Protein AF-A0A7C9ATK4-F1 (afdb_monomer)

Organism: Opuntia streptacantha (NCBI:txid393608)

Nearest PDB structures (foldseek):
  1vej-assembly1_A  TM=5.053E-01  e=5.298E-01  Mus musculus
  6h3a-assembly1_D  TM=8.642E-01  e=3.427E+00  Homo sapiens
  6qu1-assembly1_D  TM=9.197E-01  e=7.232E+00  Homo sapiens
  7z15-assembly1_C  TM=5.872E-01  e=5.638E+00  Escherichia coli

Sequence (99 aa):
TFSRNNHPSTKPFSSVVVPSVDFPATLGNKKSELSGVGSSIVPKSNETVWGNKFSSVSRQLKGRYSWADDSLIEDIMAAVDGDFYKASSFLEAMVCSEN

pLDDT: mean 72.78, std 18.6, range [42.25, 95.94]

Foldseek 3Di:
DDDDDDDPDPDDPDDPPDPPDPDDDPDPDDDDDDDDDDDDPDPDDPCPVVVVLLVVLLVVVCVVQVVQDSVNLVVLCVVVVNDNVSSNVVSVVVVPPDD

Secondary structure (DSSP, 8-state):
--------------------------------------------SS-HHHHHHHHHHHHHHHHH-TTS-HHHHHHHHHHTTT-HHHHHHHHHHHH----

Solvent-accessible surface area (backbone atoms only — not comparable to full-atom values): 6906 Å² total; per-residue (Å²): 139,86,83,86,80,83,75,80,82,83,75,79,92,75,81,80,78,76,83,84,77,82,75,82,78,82,84,76,81,86,78,89,81,94,75,81,82,86,78,87,82,72,89,79,88,79,52,74,67,53,53,53,54,44,53,54,49,47,52,53,48,42,72,75,38,75,85,56,49,69,68,58,49,50,55,42,29,63,74,48,74,61,36,62,68,59,35,50,53,52,55,47,58,68,68,63,78,77,132

Radius of gyration: 27.33 Å; Cα contacts (8 Å, |Δi|>4): 29; chains: 1; bounding box: 52×51×79 Å

Structure (mmCIF, N/CA/C/O backbone):
data_AF-A0A7C9ATK4-F1
#
_entry.id   AF-A0A7C9ATK4-F1
#
loop_
_atom_site.group_PDB
_atom_site.id
_atom_site.type_symbol
_atom_site.label_atom_id
_atom_site.label_alt_id
_atom_site.label_comp_id
_atom_site.label_asym_id
_atom_site.label_entity_id
_atom_site.label_seq_id
_atom_site.pdbx_PDB_ins_code
_atom_site.Cartn_x
_atom_site.Cartn_y
_atom_site.Cartn_z
_atom_site.occupancy
_atom_site.B_iso_or_equiv
_atom_site.auth_seq_id
_atom_site.auth_comp_id
_atom_site.auth_asym_id
_atom_site.auth_atom_id
_atom_site.pdbx_PDB_model_num
ATOM 1 N N . THR A 1 1 ? 0.891 -19.728 67.283 1.00 43.09 1 THR A N 1
ATOM 2 C CA . THR A 1 1 ? 2.180 -19.036 67.070 1.00 43.09 1 THR A CA 1
ATOM 3 C C . THR A 1 1 ? 2.483 -19.079 65.586 1.00 43.09 1 THR A C 1
ATOM 5 O O . THR A 1 1 ? 2.639 -20.164 65.051 1.00 43.09 1 THR A O 1
ATOM 8 N N . PHE A 1 2 ? 2.455 -17.940 64.890 1.00 44.97 2 PHE A N 1
ATOM 9 C CA . PHE A 1 2 ? 2.721 -17.894 63.447 1.00 44.97 2 PHE A CA 1
ATOM 10 C C . PHE A 1 2 ? 4.122 -17.334 63.194 1.00 44.97 2 PHE A C 1
ATOM 12 O O . PHE A 1 2 ? 4.455 -16.244 63.658 1.00 44.97 2 PHE A O 1
ATOM 19 N N . SER A 1 3 ? 4.941 -18.126 62.503 1.00 55.06 3 SER A N 1
ATOM 20 C CA . SER A 1 3 ? 6.320 -17.803 62.140 1.00 55.06 3 SER A CA 1
ATOM 21 C C . SER A 1 3 ? 6.378 -16.822 60.969 1.00 55.06 3 SER A C 1
ATOM 23 O O . SER A 1 3 ? 5.652 -16.943 59.985 1.00 55.06 3 SER A O 1
ATOM 25 N N . ARG A 1 4 ? 7.277 -15.846 61.110 1.00 53.09 4 ARG A N 1
ATOM 26 C CA . ARG A 1 4 ? 7.612 -14.783 60.160 1.00 53.09 4 ARG A CA 1
ATOM 27 C C . ARG A 1 4 ? 8.374 -15.353 58.960 1.00 53.09 4 ARG A C 1
ATOM 29 O O . ARG A 1 4 ? 9.545 -15.701 59.097 1.00 53.09 4 ARG A O 1
ATOM 36 N N . ASN A 1 5 ? 7.745 -15.371 57.788 1.00 58.25 5 ASN A N 1
ATOM 37 C CA . ASN A 1 5 ? 8.427 -15.645 56.525 1.00 58.25 5 ASN A CA 1
ATOM 38 C C . ASN A 1 5 ? 8.910 -14.316 55.928 1.00 58.25 5 ASN A C 1
ATOM 40 O O . ASN A 1 5 ? 8.121 -13.513 55.437 1.00 58.25 5 ASN A O 1
ATOM 44 N N . ASN A 1 6 ? 10.217 -14.070 56.023 1.00 63.03 6 ASN A N 1
ATOM 45 C CA . ASN A 1 6 ? 10.891 -12.943 55.386 1.00 63.03 6 ASN A CA 1
ATOM 46 C C . ASN A 1 6 ? 10.876 -13.143 53.863 1.00 63.03 6 ASN A C 1
ATOM 48 O O . ASN A 1 6 ? 11.616 -13.977 53.346 1.00 63.03 6 ASN A O 1
ATOM 52 N N . HIS A 1 7 ? 10.053 -12.382 53.144 1.00 63.31 7 HIS A N 1
ATOM 53 C CA . HIS A 1 7 ? 10.107 -12.331 51.685 1.00 63.31 7 HIS A CA 1
ATOM 54 C C . HIS A 1 7 ? 11.343 -11.515 51.252 1.00 63.31 7 HIS A C 1
ATOM 56 O O . HIS A 1 7 ? 11.452 -10.346 51.639 1.00 63.31 7 HIS A O 1
ATOM 62 N N . PRO A 1 8 ? 12.290 -12.071 50.475 1.00 60.03 8 PRO A N 1
ATOM 63 C CA . PRO A 1 8 ? 13.374 -11.280 49.909 1.00 60.03 8 PRO A CA 1
ATOM 64 C C . PRO A 1 8 ? 12.799 -10.296 48.882 1.00 60.03 8 PRO A C 1
ATOM 66 O O . PRO A 1 8 ? 12.069 -10.673 47.971 1.00 60.03 8 PRO A O 1
ATOM 69 N N . SER A 1 9 ? 13.096 -9.010 49.063 1.00 64.56 9 SER A N 1
ATOM 70 C CA . SER A 1 9 ? 12.732 -7.927 48.146 1.00 64.56 9 SER A CA 1
ATOM 71 C C . SER A 1 9 ? 13.144 -8.260 46.704 1.00 64.56 9 SER A C 1
ATOM 73 O O . SER A 1 9 ? 14.332 -8.308 46.379 1.00 64.56 9 SER A O 1
ATOM 75 N N . THR A 1 10 ? 12.158 -8.470 45.830 1.00 63.31 10 THR A N 1
ATOM 76 C CA . THR A 1 10 ? 12.320 -8.481 44.374 1.00 63.31 10 THR A CA 1
ATOM 77 C C . THR A 1 10 ? 12.582 -7.053 43.912 1.00 63.31 10 THR A C 1
ATOM 79 O O . THR A 1 10 ? 11.659 -6.269 43.698 1.00 63.31 10 THR A O 1
ATOM 82 N N . LYS A 1 11 ? 13.861 -6.688 43.821 1.00 67.88 11 LYS A N 1
ATOM 83 C CA . LYS A 1 11 ? 14.296 -5.425 43.217 1.00 67.88 11 LYS A CA 1
ATOM 84 C C . LYS A 1 11 ? 13.898 -5.427 41.731 1.00 67.88 11 LYS A C 1
ATOM 86 O O . LYS A 1 11 ? 14.176 -6.418 41.055 1.00 67.88 11 LYS A O 1
ATOM 91 N N . PRO A 1 12 ? 13.282 -4.362 41.198 1.00 67.62 12 PRO A N 1
ATOM 92 C CA . PRO A 1 12 ? 13.008 -4.265 39.771 1.00 67.62 12 PRO A CA 1
ATOM 93 C C . PRO A 1 12 ? 14.310 -4.043 38.987 1.00 67.62 12 PRO A C 1
ATOM 95 O O . PRO A 1 12 ? 15.125 -3.188 39.336 1.00 67.62 12 PRO A O 1
ATOM 98 N N . PHE A 1 13 ? 14.497 -4.797 37.903 1.00 67.00 13 PHE A N 1
ATOM 99 C CA . PHE A 1 13 ? 15.526 -4.527 36.900 1.00 67.00 13 PHE A CA 1
ATOM 100 C C . PHE A 1 13 ? 15.040 -3.417 35.966 1.00 67.00 13 PHE A C 1
ATOM 102 O O . PHE A 1 13 ? 14.609 -3.679 34.849 1.00 67.00 13 PHE A O 1
ATOM 109 N N . SER A 1 14 ? 15.099 -2.165 36.410 1.00 67.44 14 SER A N 1
ATOM 110 C CA . SER A 1 14 ? 15.020 -1.037 35.479 1.00 67.44 14 SER A CA 1
ATOM 111 C C . SER A 1 14 ? 16.202 -0.107 35.699 1.00 67.44 14 SER A C 1
ATOM 113 O O . SER A 1 14 ? 16.096 0.944 36.326 1.00 67.44 14 SER A O 1
ATOM 115 N N . SER A 1 15 ? 17.356 -0.517 35.180 1.00 66.56 15 SER A N 1
ATOM 116 C CA . SER A 1 15 ? 18.422 0.423 34.864 1.00 66.56 15 SER A CA 1
ATOM 117 C C . SER A 1 15 ? 18.367 0.650 33.360 1.00 66.56 15 SER A C 1
ATOM 119 O O . SER A 1 15 ? 18.849 -0.165 32.578 1.00 66.56 15 SER A O 1
ATOM 121 N N . VAL A 1 16 ? 17.687 1.720 32.949 1.00 68.44 16 VAL A N 1
ATOM 122 C CA . VAL A 1 16 ? 17.798 2.228 31.582 1.00 68.44 16 VAL A CA 1
ATOM 123 C C . VAL A 1 16 ? 19.113 2.994 31.541 1.00 68.44 16 VAL A C 1
ATOM 125 O O . VAL A 1 16 ? 19.217 4.089 32.089 1.00 68.44 16 VAL A O 1
ATOM 128 N N . VAL A 1 17 ? 20.145 2.393 30.953 1.00 71.25 17 VAL A N 1
ATOM 129 C CA . VAL A 1 17 ? 21.363 3.129 30.608 1.00 71.25 17 VAL A CA 1
ATOM 130 C C . VAL A 1 17 ? 21.006 4.125 29.511 1.00 71.25 17 VAL A C 1
ATOM 132 O O . VAL A 1 17 ? 20.572 3.739 28.427 1.00 71.25 17 VAL A O 1
ATOM 135 N N . VAL A 1 18 ? 21.165 5.412 29.814 1.00 71.56 18 VAL A N 1
ATOM 136 C CA . VAL A 1 18 ? 21.091 6.489 28.825 1.00 71.56 18 VAL A CA 1
ATOM 137 C C . VAL A 1 18 ? 22.243 6.281 27.838 1.00 71.56 18 VAL A C 1
ATOM 139 O O . VAL A 1 18 ? 23.394 6.216 28.281 1.00 71.56 18 VAL A O 1
ATOM 142 N N . PRO A 1 19 ? 21.989 6.173 26.522 1.00 67.69 19 PRO A N 1
ATOM 143 C CA . PRO A 1 19 ? 23.059 6.175 25.539 1.00 67.69 19 PRO A CA 1
ATOM 144 C C . PRO A 1 19 ? 23.757 7.537 25.592 1.00 67.69 19 PRO A C 1
ATOM 146 O O . PRO A 1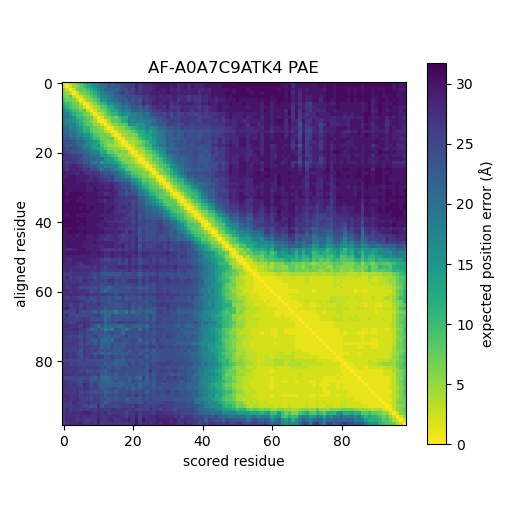 19 ? 23.215 8.542 25.136 1.00 67.69 19 PRO A O 1
ATOM 149 N N . SER A 1 20 ? 24.950 7.588 26.183 1.00 66.75 20 SER A N 1
ATOM 150 C CA . SER A 1 20 ? 25.823 8.755 26.080 1.00 66.75 20 SER A CA 1
ATOM 151 C C . SER A 1 20 ? 26.472 8.712 24.707 1.00 66.75 20 SER A C 1
ATOM 153 O O . SER A 1 20 ? 27.547 8.137 24.539 1.00 66.75 20 SER A O 1
ATOM 155 N N . VAL A 1 21 ? 25.781 9.245 23.702 1.00 65.81 21 VAL A N 1
ATOM 156 C CA . VAL A 1 21 ? 26.365 9.374 22.372 1.00 65.81 21 VAL A CA 1
ATOM 157 C C . VAL A 1 21 ? 27.070 10.715 22.284 1.00 65.81 21 VAL A C 1
ATOM 159 O O . VAL A 1 21 ? 26.441 11.749 22.079 1.00 65.81 21 VAL A O 1
ATOM 162 N N . ASP A 1 22 ? 28.387 10.679 22.455 1.00 68.50 22 ASP A N 1
ATOM 163 C CA . ASP A 1 22 ? 29.260 11.779 22.069 1.00 68.50 22 ASP A CA 1
ATOM 164 C C . ASP A 1 22 ? 29.643 11.551 20.600 1.00 68.50 22 ASP A C 1
ATOM 166 O O . ASP A 1 22 ? 30.444 10.672 20.270 1.00 68.50 22 ASP A O 1
ATOM 170 N N . PHE A 1 23 ? 28.981 12.267 19.690 1.00 70.25 23 PHE A N 1
ATOM 171 C CA . PHE A 1 23 ? 29.312 12.217 18.269 1.00 70.25 23 PHE A CA 1
ATOM 172 C C . PHE A 1 23 ? 30.475 13.176 17.997 1.00 70.25 23 PHE A C 1
ATOM 174 O O . PHE A 1 23 ? 30.333 14.377 18.246 1.00 70.25 23 PHE A O 1
ATOM 181 N N . PRO A 1 24 ? 31.609 12.715 17.440 1.00 66.75 24 PRO A N 1
ATOM 182 C CA . PRO A 1 24 ? 32.661 13.632 17.048 1.00 66.75 24 PRO A CA 1
ATOM 183 C C . PRO A 1 24 ? 32.164 14.488 15.882 1.00 66.75 24 PRO A C 1
ATOM 185 O O . PRO A 1 24 ? 31.876 13.987 14.793 1.00 66.75 24 PRO A O 1
ATOM 188 N N . ALA A 1 25 ? 32.089 15.799 16.107 1.00 63.47 25 ALA A N 1
ATOM 189 C CA . ALA A 1 25 ? 31.947 16.766 15.034 1.00 63.47 25 ALA A CA 1
ATOM 190 C C . ALA A 1 25 ? 33.179 16.648 14.127 1.00 63.47 25 ALA A C 1
ATOM 192 O O . ALA A 1 25 ? 34.292 17.013 14.513 1.00 63.47 25 ALA A O 1
ATOM 193 N N . THR A 1 26 ? 32.997 16.117 12.918 1.00 57.59 26 THR A N 1
ATOM 194 C CA . THR A 1 26 ? 34.033 16.153 11.887 1.00 57.59 26 THR A CA 1
ATOM 195 C C . THR A 1 26 ? 34.301 17.609 11.530 1.00 57.59 26 THR A C 1
ATOM 197 O O . THR A 1 26 ? 33.526 18.259 10.830 1.00 57.59 26 THR A O 1
ATOM 200 N N . LEU A 1 27 ? 35.409 18.108 12.073 1.00 47.56 27 LEU A N 1
ATOM 201 C CA . LEU A 1 27 ? 36.014 19.409 11.839 1.00 47.56 27 LEU A CA 1
ATOM 202 C C . LEU A 1 27 ? 36.378 19.564 10.352 1.00 47.56 27 LEU A C 1
ATOM 204 O O . LEU A 1 27 ? 37.505 19.303 9.938 1.00 47.56 27 LEU A O 1
ATOM 208 N N . GLY A 1 28 ? 35.408 20.010 9.555 1.00 47.03 28 GLY A N 1
ATOM 209 C CA . GLY A 1 28 ? 35.628 20.703 8.289 1.00 47.03 28 GLY A CA 1
ATOM 210 C C . GLY A 1 28 ? 35.879 22.178 8.588 1.00 47.03 28 GLY A C 1
ATOM 211 O O . GLY A 1 28 ? 35.090 22.859 9.234 1.00 47.03 28 GLY A O 1
ATOM 212 N N . ASN A 1 29 ? 37.043 22.659 8.205 1.00 55.19 29 ASN A N 1
ATOM 213 C CA . ASN A 1 29 ? 37.649 23.887 8.680 1.00 55.19 29 ASN A CA 1
ATOM 214 C C . ASN A 1 29 ? 37.138 25.157 7.951 1.00 55.19 29 ASN A C 1
ATOM 216 O O . ASN A 1 29 ? 37.263 25.277 6.742 1.00 55.19 29 ASN A O 1
ATOM 220 N N . LYS A 1 30 ? 36.750 26.169 8.756 1.00 53.16 30 LYS A N 1
ATOM 221 C CA . LYS A 1 30 ? 36.708 27.639 8.495 1.00 53.16 30 LYS A CA 1
ATOM 222 C C . LYS A 1 30 ? 35.730 28.087 7.384 1.00 53.16 30 LYS A C 1
ATOM 224 O O . LYS A 1 30 ? 35.933 27.790 6.217 1.00 53.16 30 LYS A O 1
ATOM 229 N N . LYS A 1 31 ? 34.742 28.959 7.602 1.00 51.09 31 LYS A N 1
ATOM 230 C CA . LYS A 1 31 ? 34.664 30.155 8.458 1.00 51.09 31 LYS A CA 1
ATOM 231 C C . LYS A 1 31 ? 33.261 30.764 8.269 1.00 51.09 31 LYS A C 1
ATOM 233 O O . LYS A 1 31 ? 32.819 30.839 7.133 1.00 51.09 31 LYS A O 1
ATOM 238 N N . SER A 1 32 ? 32.661 31.230 9.366 1.00 55.16 32 SER A N 1
ATOM 239 C CA . SER A 1 32 ? 31.551 32.196 9.442 1.00 55.16 32 SER A CA 1
ATOM 240 C C . SER A 1 32 ? 30.282 31.884 8.637 1.00 55.16 32 SER A C 1
ATOM 242 O O . SER A 1 32 ? 30.228 32.164 7.452 1.00 55.16 32 SER A O 1
ATOM 244 N N . GLU A 1 33 ? 29.227 31.415 9.305 1.00 42.25 33 GLU A N 1
ATOM 245 C CA . GLU A 1 33 ? 28.042 32.245 9.574 1.00 42.25 33 GLU A CA 1
ATOM 246 C C . GLU A 1 33 ? 27.039 31.495 10.464 1.00 42.25 33 GLU A C 1
ATOM 248 O O . GLU A 1 33 ? 26.819 30.291 10.350 1.00 42.25 33 GLU A O 1
ATOM 253 N N . LEU A 1 34 ? 26.487 32.243 11.415 1.00 54.41 34 LEU A N 1
ATOM 254 C CA . LEU A 1 34 ? 25.380 31.868 12.282 1.00 54.41 34 LEU A CA 1
ATOM 255 C C . LEU A 1 34 ? 24.082 31.869 11.468 1.00 54.41 34 LEU A C 1
ATOM 257 O O . LEU A 1 34 ? 23.720 32.918 10.952 1.00 54.41 34 LEU A O 1
ATOM 261 N N . SER A 1 35 ? 23.390 30.731 11.403 1.00 43.72 35 SER A N 1
ATOM 262 C CA . SER A 1 35 ? 21.921 30.549 11.367 1.00 43.72 35 SER A CA 1
ATOM 263 C C . SER A 1 35 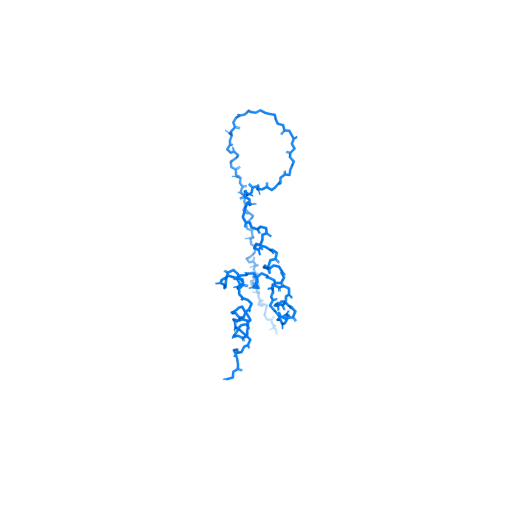? 21.690 29.100 10.907 1.00 43.72 35 SER A C 1
ATOM 265 O O . SER A 1 35 ? 22.180 28.701 9.862 1.00 43.72 35 SER A O 1
ATOM 267 N N . GLY A 1 36 ? 21.144 28.186 11.704 1.00 47.19 36 GLY A N 1
ATOM 268 C CA . GLY A 1 36 ? 19.744 28.211 12.102 1.00 47.19 36 GLY A CA 1
ATOM 269 C C . GLY A 1 36 ? 18.897 27.519 11.027 1.00 47.19 36 GLY A C 1
ATOM 270 O O . GLY A 1 36 ? 18.658 28.117 9.989 1.00 47.19 36 GLY A O 1
ATOM 271 N N . VAL A 1 37 ? 18.398 26.309 11.339 1.00 47.44 37 VAL A N 1
ATOM 272 C CA . VAL A 1 37 ? 17.320 25.579 10.623 1.00 47.44 37 VAL A CA 1
ATOM 273 C C . VAL A 1 37 ? 17.772 24.989 9.271 1.00 47.44 37 VAL A C 1
ATOM 275 O O . VAL A 1 37 ? 18.192 25.694 8.374 1.00 47.44 37 VAL A O 1
ATOM 278 N N . GLY A 1 38 ? 17.856 23.669 9.099 1.00 47.72 38 GLY A N 1
ATOM 279 C CA . GLY A 1 38 ? 16.707 22.782 8.917 1.00 47.72 38 GLY A CA 1
ATOM 280 C C . GLY A 1 38 ? 16.469 22.535 7.417 1.00 47.72 38 GLY A C 1
ATOM 281 O O . GLY A 1 38 ? 16.504 23.465 6.623 1.00 47.72 38 GLY A O 1
ATOM 282 N N . SER A 1 39 ? 16.204 21.277 7.064 1.00 46.25 39 SER A N 1
ATOM 283 C CA . SER A 1 39 ? 15.874 20.752 5.727 1.00 46.25 39 SER A CA 1
ATOM 284 C C . SER A 1 39 ? 17.023 20.466 4.754 1.00 46.25 39 SER A C 1
ATOM 286 O O . SER A 1 39 ? 17.564 21.331 4.073 1.00 46.25 39 SER A O 1
ATOM 288 N N . SER A 1 40 ? 17.280 19.161 4.621 1.00 49.06 40 SER A N 1
ATOM 289 C CA . SER A 1 40 ? 17.838 18.522 3.431 1.00 49.06 40 SER A CA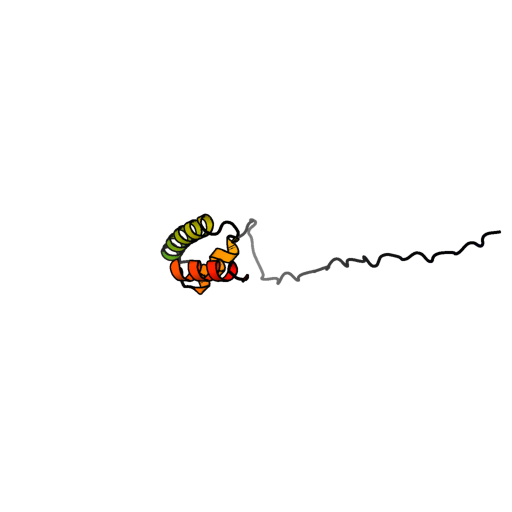 1
ATOM 290 C C . SER A 1 40 ? 17.045 18.954 2.194 1.00 49.06 40 SER A C 1
ATOM 292 O O . SER A 1 40 ? 15.879 18.589 2.032 1.00 49.06 40 SER A O 1
ATOM 294 N N . ILE A 1 41 ? 17.664 19.757 1.331 1.00 57.81 41 ILE A N 1
ATOM 295 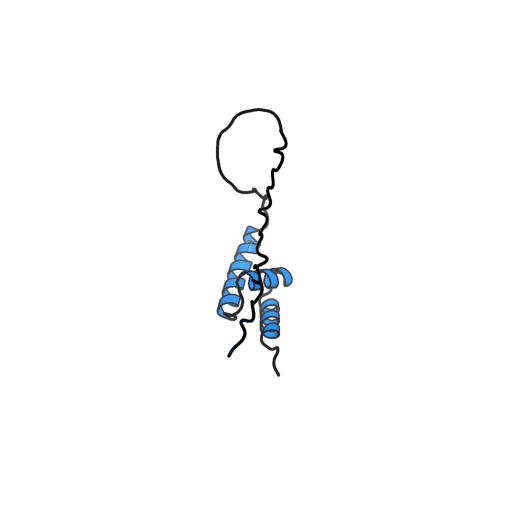C CA . ILE A 1 41 ? 17.128 20.070 0.007 1.00 57.81 41 ILE A CA 1
ATOM 296 C C . ILE A 1 41 ? 17.513 18.908 -0.909 1.00 57.81 41 ILE A C 1
ATOM 298 O O . ILE A 1 41 ? 18.593 18.874 -1.496 1.00 57.81 41 ILE A O 1
ATOM 302 N N . VAL A 1 42 ? 16.611 17.934 -1.003 1.00 60.22 42 VAL A N 1
ATOM 303 C CA . VAL A 1 42 ? 16.583 16.966 -2.103 1.00 60.22 42 VAL A CA 1
ATOM 304 C C . VAL A 1 42 ? 16.124 17.719 -3.363 1.00 60.22 42 VAL A C 1
ATOM 306 O O . VAL A 1 42 ? 15.075 18.369 -3.315 1.00 60.22 42 V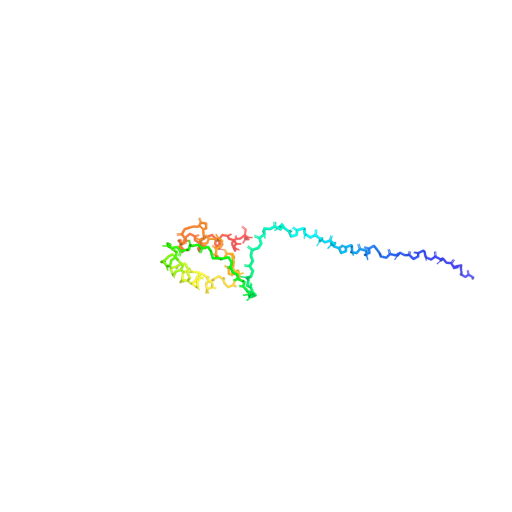AL A O 1
ATOM 309 N N . PRO A 1 43 ? 16.845 17.672 -4.499 1.00 47.34 43 PRO A N 1
ATOM 310 C CA . PRO A 1 43 ? 16.379 18.302 -5.728 1.00 47.34 43 PRO A CA 1
ATOM 311 C C . PRO A 1 43 ? 15.259 17.447 -6.340 1.00 47.34 43 PRO A C 1
ATOM 313 O O . PRO A 1 43 ? 15.505 16.393 -6.920 1.00 47.34 43 PRO A O 1
ATOM 316 N N . LYS A 1 44 ? 14.015 17.906 -6.183 1.00 52.72 44 LYS A N 1
ATOM 317 C CA . LYS A 1 44 ? 12.777 17.275 -6.661 1.00 52.72 44 LYS A CA 1
ATOM 318 C C . LYS A 1 44 ? 12.291 18.004 -7.913 1.00 52.72 44 LYS A C 1
ATOM 320 O O . LYS A 1 44 ? 11.559 18.983 -7.808 1.00 52.72 44 LYS A O 1
ATOM 325 N N . SER A 1 45 ? 12.730 17.576 -9.099 1.00 58.31 45 SER A N 1
ATOM 326 C CA . SER A 1 45 ? 12.377 18.239 -10.371 1.00 58.31 45 SER A CA 1
ATOM 327 C C . SER A 1 45 ? 11.526 17.407 -11.341 1.00 58.31 45 SER A C 1
ATOM 329 O O . SER A 1 45 ? 11.318 17.827 -12.474 1.00 58.31 45 SER A O 1
ATOM 331 N N . ASN A 1 46 ? 10.933 16.290 -10.910 1.00 48.34 46 ASN A N 1
ATOM 332 C CA . ASN A 1 46 ? 9.984 15.505 -11.724 1.00 48.34 46 ASN A CA 1
ATOM 333 C C . ASN A 1 46 ? 8.685 15.096 -10.993 1.00 48.34 46 ASN A C 1
ATOM 335 O O . ASN A 1 46 ? 7.847 14.401 -11.559 1.00 48.34 46 ASN A O 1
ATOM 339 N N . GLU A 1 47 ? 8.475 15.542 -9.756 1.00 52.03 47 GLU A N 1
ATOM 340 C CA . GLU A 1 47 ? 7.507 14.922 -8.837 1.00 52.03 47 GLU A CA 1
ATOM 341 C C . GLU A 1 47 ? 6.223 15.754 -8.601 1.00 52.03 47 GLU A C 1
ATOM 343 O O . GLU A 1 47 ? 5.348 15.382 -7.821 1.00 52.03 47 GLU A O 1
ATOM 348 N N . THR A 1 48 ? 6.067 16.892 -9.280 1.00 52.72 48 THR A N 1
ATOM 349 C CA . THR A 1 48 ? 4.918 17.802 -9.096 1.00 52.72 48 THR A CA 1
ATOM 350 C C . THR A 1 48 ? 3.631 17.313 -9.757 1.00 52.72 48 THR A C 1
ATOM 352 O O . THR A 1 48 ? 2.544 17.598 -9.255 1.00 52.72 48 THR A O 1
ATOM 355 N N . VAL A 1 49 ? 3.725 16.554 -10.854 1.00 53.41 49 VAL A N 1
ATOM 356 C CA . VAL A 1 49 ? 2.551 15.944 -11.508 1.00 53.41 49 VAL A CA 1
ATOM 357 C C . VAL A 1 49 ? 2.166 14.627 -10.836 1.00 53.41 49 VAL A C 1
ATOM 359 O O . VAL A 1 49 ? 0.987 14.326 -10.681 1.00 53.41 49 VAL A O 1
ATOM 362 N N . TRP A 1 50 ? 3.152 13.861 -10.371 1.00 53.50 50 TRP A N 1
ATOM 363 C CA . TRP A 1 50 ? 2.900 12.617 -9.651 1.00 53.50 50 TRP A CA 1
ATOM 364 C C . TRP A 1 50 ? 2.232 12.870 -8.296 1.00 53.50 50 TRP A C 1
ATOM 366 O O . TRP A 1 50 ? 1.170 12.315 -8.021 1.00 53.50 50 TRP A O 1
ATOM 376 N N . GLY A 1 51 ? 2.774 13.794 -7.494 1.00 60.97 51 GLY A N 1
ATOM 377 C CA . GLY A 1 51 ? 2.237 14.104 -6.166 1.00 60.97 51 GLY A CA 1
ATOM 378 C C . GLY A 1 51 ? 0.797 14.637 -6.180 1.00 60.97 51 GLY A C 1
ATOM 379 O O . GLY A 1 51 ? 0.039 14.409 -5.236 1.00 60.97 51 GLY A O 1
ATOM 380 N N . ASN A 1 52 ? 0.367 15.298 -7.262 1.00 66.69 52 ASN A N 1
ATOM 381 C CA . ASN A 1 52 ? -0.999 15.822 -7.352 1.00 66.69 52 ASN A CA 1
ATOM 382 C C . ASN A 1 52 ? -2.039 14.733 -7.685 1.00 66.69 52 ASN A C 1
ATOM 384 O O . ASN A 1 52 ? -3.100 14.691 -7.063 1.00 66.69 52 ASN A O 1
ATOM 388 N N . LYS A 1 53 ? -1.719 13.791 -8.582 1.00 68.94 53 LYS A N 1
ATOM 389 C CA . LYS A 1 53 ? -2.565 12.619 -8.855 1.00 68.94 53 LYS A CA 1
ATOM 390 C C . LYS A 1 53 ? -2.601 11.698 -7.646 1.00 68.94 53 LYS A C 1
ATOM 392 O O . LYS A 1 53 ? -3.678 11.274 -7.236 1.00 68.94 53 LYS A O 1
ATOM 397 N N . PHE A 1 54 ? -1.439 11.462 -7.048 1.00 77.62 54 PHE A N 1
ATOM 398 C CA . PHE A 1 54 ? -1.289 10.623 -5.871 1.00 77.62 54 PHE A CA 1
ATOM 399 C C . PHE A 1 54 ? -2.112 11.145 -4.688 1.00 77.62 54 PHE A C 1
ATOM 401 O O . PHE A 1 54 ? -2.860 10.378 -4.093 1.00 77.62 54 PHE A O 1
ATOM 408 N N . SER A 1 55 ? -2.080 12.457 -4.419 1.00 82.06 55 SER A N 1
ATOM 409 C CA . SER A 1 55 ? -2.871 13.065 -3.335 1.00 82.06 55 SER A CA 1
ATOM 410 C C . SER A 1 55 ? -4.386 13.046 -3.580 1.00 82.06 55 SER A C 1
ATOM 412 O O . SER A 1 55 ? -5.169 12.936 -2.636 1.00 82.06 55 SER A O 1
ATOM 414 N N . SER A 1 56 ? -4.837 13.120 -4.838 1.00 87.50 56 SER A N 1
ATOM 415 C CA . SER A 1 56 ? -6.264 12.992 -5.163 1.00 87.50 56 SER A CA 1
ATOM 416 C C . SER A 1 56 ? -6.766 11.562 -4.955 1.00 87.50 56 SER A C 1
ATOM 418 O O . SER A 1 56 ? -7.822 11.354 -4.353 1.00 87.50 56 SER A O 1
ATOM 420 N N . VAL A 1 57 ? -5.999 10.577 -5.426 1.00 89.50 57 VAL A N 1
ATOM 421 C CA . VAL A 1 57 ? -6.350 9.158 -5.321 1.00 89.50 57 VAL A CA 1
ATOM 422 C C . VAL A 1 57 ? -6.250 8.672 -3.873 1.00 89.50 57 VAL A C 1
ATOM 424 O O . VAL A 1 57 ? -7.163 7.992 -3.405 1.00 89.50 57 VAL A O 1
ATOM 427 N N . SER A 1 58 ? -5.223 9.084 -3.123 1.00 91.06 58 SER A N 1
ATOM 428 C CA . SER A 1 58 ? -5.089 8.739 -1.702 1.00 91.06 58 SER A CA 1
ATOM 429 C C . SER A 1 58 ? -6.264 9.268 -0.876 1.00 91.06 58 SER A C 1
ATOM 431 O O . SER A 1 58 ? -6.808 8.543 -0.046 1.00 91.06 58 SER A O 1
ATOM 433 N N . ARG A 1 59 ? -6.757 10.481 -1.169 1.00 92.69 59 ARG A N 1
ATOM 434 C CA . ARG A 1 59 ? -7.951 11.037 -0.514 1.00 92.69 59 ARG A CA 1
ATOM 435 C C . ARG A 1 59 ? -9.222 10.238 -0.816 1.00 92.69 59 ARG A C 1
ATOM 437 O O . ARG A 1 59 ? -10.063 10.083 0.068 1.00 92.69 59 ARG A O 1
ATOM 444 N N . GLN A 1 60 ? -9.377 9.737 -2.043 1.00 94.56 60 GLN A N 1
ATOM 445 C CA . GLN A 1 60 ? -10.508 8.870 -2.401 1.00 94.56 60 GLN A CA 1
ATOM 446 C C . GLN A 1 60 ? -10.434 7.525 -1.670 1.00 94.56 60 GLN A C 1
ATOM 448 O O . GLN A 1 60 ? -11.436 7.084 -1.108 1.00 94.56 60 GLN A O 1
ATOM 453 N N . LEU A 1 61 ? -9.248 6.907 -1.623 1.00 94.56 61 LEU A N 1
ATOM 454 C CA . LEU A 1 61 ? -9.022 5.669 -0.875 1.00 94.56 61 LEU A CA 1
ATOM 455 C C . L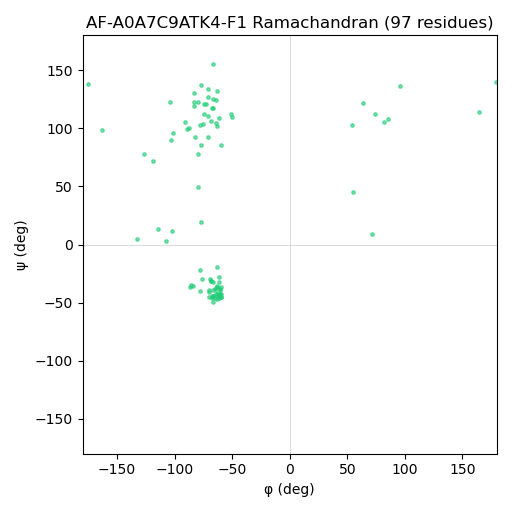EU A 1 61 ? -9.289 5.865 0.617 1.00 94.56 61 LEU A C 1
ATOM 457 O O . LEU A 1 61 ? -10.022 5.073 1.198 1.00 94.56 61 LEU A O 1
ATOM 461 N N . LYS A 1 62 ? -8.807 6.959 1.216 1.00 94.50 62 LYS A N 1
ATOM 462 C CA . LYS A 1 62 ? -9.050 7.273 2.631 1.00 94.50 62 LYS A CA 1
ATOM 463 C C . LYS A 1 62 ? -10.535 7.419 2.957 1.00 94.50 62 LYS A C 1
ATOM 465 O O . LYS A 1 62 ? -10.980 6.997 4.019 1.00 94.50 62 LYS A O 1
ATOM 470 N N . GLY A 1 63 ? -11.313 7.991 2.036 1.00 94.38 63 GLY A N 1
ATOM 471 C CA . GLY A 1 63 ? -12.765 8.097 2.183 1.00 94.38 63 GLY A CA 1
ATOM 472 C C . GLY A 1 63 ? -13.488 6.746 2.145 1.00 94.38 63 GLY A C 1
ATOM 473 O O . GLY A 1 63 ? -14.501 6.588 2.820 1.00 94.38 63 GLY A O 1
ATOM 474 N N . ARG A 1 64 ? -12.977 5.773 1.379 1.00 94.12 64 ARG A N 1
ATOM 475 C CA . ARG A 1 64 ? -13.567 4.427 1.253 1.00 94.12 64 ARG A CA 1
ATOM 476 C C . ARG A 1 64 ? -13.093 3.465 2.344 1.00 94.12 64 ARG A C 1
ATOM 478 O O . ARG A 1 64 ? -13.872 2.642 2.811 1.00 94.12 64 ARG A O 1
ATOM 485 N N . TYR A 1 65 ? -11.835 3.578 2.749 1.00 94.88 65 TYR A N 1
ATOM 486 C CA . TYR A 1 65 ? -11.165 2.682 3.684 1.00 94.88 65 TYR A CA 1
ATOM 487 C C . TYR A 1 65 ? -10.731 3.467 4.923 1.00 94.88 65 TYR A C 1
ATOM 489 O O . TYR A 1 65 ? -9.552 3.734 5.127 1.00 94.88 65 TYR A O 1
ATOM 497 N N . SER A 1 66 ? -11.697 3.852 5.764 1.00 94.38 66 SER A N 1
ATOM 498 C CA . SER A 1 66 ? -11.446 4.698 6.944 1.00 94.38 66 SER A CA 1
ATOM 499 C C . SER A 1 66 ? -10.531 4.060 7.993 1.00 94.38 66 SER A C 1
ATOM 501 O O . SER A 1 66 ? -9.992 4.768 8.836 1.00 94.38 66 SER A O 1
ATOM 503 N N . TRP A 1 67 ? -10.381 2.734 7.960 1.00 95.56 67 TRP A N 1
ATOM 504 C CA . TRP A 1 67 ? -9.468 1.979 8.818 1.00 95.56 67 TRP A CA 1
ATOM 505 C C . TRP A 1 67 ? -8.009 2.066 8.355 1.00 95.56 67 TRP A C 1
ATOM 507 O O . TRP A 1 67 ? -7.112 1.816 9.151 1.00 95.56 67 TRP A O 1
ATOM 517 N N . ALA A 1 68 ? -7.766 2.376 7.077 1.00 95.44 68 ALA A N 1
ATOM 518 C CA . ALA A 1 68 ? -6.423 2.417 6.528 1.00 95.44 68 ALA A CA 1
ATOM 519 C C . ALA A 1 68 ? -5.758 3.739 6.917 1.00 95.44 68 ALA A C 1
ATOM 521 O O . ALA A 1 68 ? -6.269 4.823 6.613 1.00 95.44 68 ALA A O 1
ATOM 522 N N . ASP A 1 69 ? -4.618 3.654 7.593 1.00 95.19 69 ASP A N 1
ATOM 523 C CA . ASP A 1 69 ? -3.799 4.818 7.918 1.00 95.19 69 ASP A CA 1
ATOM 524 C C . ASP A 1 69 ? -3.210 5.451 6.654 1.00 95.19 69 ASP A C 1
ATOM 526 O O . ASP A 1 69 ? -3.040 4.793 5.627 1.00 95.19 69 ASP A O 1
ATOM 530 N N . ASP A 1 70 ? -2.895 6.746 6.721 1.00 93.50 70 ASP A N 1
ATOM 531 C CA . ASP A 1 70 ? -2.428 7.492 5.546 1.00 93.50 70 ASP A CA 1
ATOM 532 C C . ASP A 1 70 ? -1.127 6.890 5.003 1.00 93.50 70 ASP A C 1
ATOM 534 O O . ASP A 1 70 ? -1.032 6.637 3.808 1.00 93.50 70 ASP A O 1
ATOM 538 N N . SER A 1 71 ? -0.187 6.533 5.884 1.00 94.12 71 SER A N 1
ATOM 539 C CA . SER A 1 71 ? 1.064 5.866 5.503 1.00 94.12 71 SER A CA 1
ATOM 540 C C . SER A 1 71 ? 0.838 4.519 4.811 1.00 94.12 71 SER A C 1
ATOM 542 O O . SER A 1 71 ? 1.499 4.235 3.820 1.00 94.12 71 SER A O 1
ATOM 544 N N . LEU A 1 72 ? -0.147 3.725 5.249 1.00 95.62 72 LEU A N 1
ATOM 545 C CA . LEU A 1 72 ? -0.493 2.470 4.572 1.00 95.62 72 LEU A CA 1
ATOM 546 C C . LEU A 1 72 ? -1.023 2.730 3.154 1.00 95.62 72 LEU A C 1
ATOM 548 O O . LEU A 1 72 ? -0.665 2.023 2.213 1.00 95.62 72 LEU A O 1
ATOM 552 N N . ILE A 1 73 ? -1.875 3.746 2.988 1.00 95.19 73 ILE A N 1
ATOM 553 C CA . ILE A 1 73 ? -2.390 4.140 1.672 1.00 95.19 73 ILE A CA 1
ATOM 554 C C . ILE A 1 73 ? -1.241 4.607 0.772 1.00 95.19 73 ILE A C 1
ATOM 556 O O . ILE A 1 73 ? -1.218 4.236 -0.401 1.00 95.19 73 ILE A O 1
ATOM 560 N N . GLU A 1 74 ? -0.292 5.386 1.297 1.00 93.88 74 GLU A N 1
ATOM 561 C CA . GLU A 1 74 ? 0.888 5.836 0.551 1.00 93.88 74 GLU A CA 1
ATOM 562 C C . GLU A 1 74 ? 1.774 4.661 0.119 1.00 93.88 74 GLU A C 1
ATOM 564 O O . GLU A 1 74 ? 2.121 4.570 -1.059 1.00 93.88 74 GLU A O 1
ATOM 569 N N . ASP A 1 75 ? 2.069 3.727 1.023 1.00 94.88 75 ASP A N 1
ATOM 570 C CA . ASP A 1 75 ? 2.880 2.542 0.729 1.00 94.88 75 ASP A CA 1
ATOM 571 C C . ASP A 1 75 ? 2.240 1.678 -0.369 1.00 94.88 75 ASP A C 1
ATOM 573 O O . ASP A 1 75 ? 2.901 1.277 -1.332 1.00 94.88 75 ASP A O 1
ATOM 577 N N . ILE A 1 76 ? 0.928 1.433 -0.278 1.00 95.25 76 ILE A N 1
ATOM 578 C CA . ILE A 1 76 ? 0.187 0.663 -1.287 1.00 95.25 76 ILE A CA 1
ATOM 579 C C . ILE A 1 76 ? 0.174 1.406 -2.620 1.00 95.25 76 ILE A C 1
ATOM 581 O O . ILE A 1 76 ? 0.436 0.810 -3.663 1.00 95.25 76 ILE A O 1
ATOM 585 N N . MET A 1 77 ? -0.113 2.706 -2.603 1.00 93.81 77 MET A N 1
ATOM 586 C CA . MET A 1 77 ? -0.150 3.528 -3.807 1.00 93.81 77 MET A CA 1
ATOM 587 C C . MET A 1 77 ? 1.215 3.607 -4.496 1.00 93.81 77 MET A C 1
ATOM 589 O O . MET A 1 77 ? 1.272 3.620 -5.726 1.00 93.81 77 MET A O 1
ATOM 593 N N . ALA A 1 78 ? 2.308 3.625 -3.732 1.00 91.94 78 ALA A N 1
ATOM 594 C CA . ALA A 1 78 ? 3.659 3.522 -4.268 1.00 91.94 78 ALA A CA 1
ATOM 595 C C . ALA A 1 78 ? 3.911 2.139 -4.893 1.00 91.94 78 ALA A C 1
ATOM 597 O O . ALA A 1 78 ? 4.501 2.052 -5.968 1.00 91.94 78 ALA A O 1
ATOM 598 N N . ALA A 1 79 ? 3.411 1.064 -4.275 1.00 93.62 79 ALA A N 1
ATOM 599 C CA . ALA A 1 79 ? 3.553 -0.297 -4.791 1.00 93.62 79 ALA A CA 1
ATOM 600 C C . ALA A 1 79 ? 2.765 -0.551 -6.090 1.00 93.62 79 ALA A C 1
ATOM 602 O O . ALA A 1 79 ? 3.191 -1.358 -6.917 1.00 93.62 79 ALA A O 1
ATOM 603 N N . VAL A 1 80 ? 1.627 0.122 -6.286 1.00 94.00 80 VAL A N 1
ATOM 604 C CA . VAL A 1 80 ? 0.765 -0.056 -7.471 1.00 94.00 80 VAL A CA 1
ATOM 605 C C . VAL A 1 80 ? 0.903 1.049 -8.521 1.00 94.00 80 VAL A C 1
ATOM 607 O O . VAL A 1 80 ? 0.085 1.114 -9.438 1.00 94.00 80 VAL A O 1
ATOM 610 N N . ASP A 1 81 ? 1.924 1.900 -8.398 1.00 91.31 81 ASP A N 1
ATOM 611 C CA . ASP A 1 81 ? 2.201 3.010 -9.319 1.00 91.31 81 ASP A CA 1
ATOM 612 C C . ASP A 1 81 ? 0.988 3.949 -9.486 1.00 91.31 81 ASP A C 1
ATOM 614 O O . ASP A 1 81 ? 0.561 4.308 -10.583 1.00 91.31 81 ASP A O 1
ATOM 618 N N . GLY A 1 82 ? 0.358 4.306 -8.364 1.00 88.88 82 GLY A N 1
ATOM 619 C CA . GLY A 1 82 ? -0.761 5.247 -8.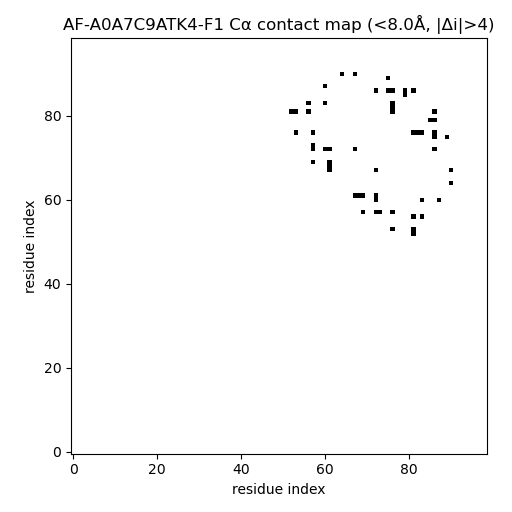323 1.00 88.88 82 GLY A CA 1
ATOM 620 C C . GLY A 1 82 ? -2.096 4.737 -8.889 1.00 88.88 82 GLY A C 1
ATOM 621 O O . GLY A 1 82 ? -3.033 5.527 -9.033 1.00 88.88 82 GLY A O 1
ATOM 622 N N . ASP A 1 83 ? -2.209 3.446 -9.213 1.00 93.12 83 ASP A N 1
ATOM 623 C CA . ASP A 1 83 ? -3.440 2.824 -9.710 1.00 93.12 83 ASP A CA 1
ATOM 624 C C . ASP A 1 83 ? -4.481 2.630 -8.591 1.00 93.12 83 ASP A C 1
ATOM 626 O O . ASP A 1 83 ? -4.331 1.796 -7.695 1.00 93.12 83 ASP A O 1
ATOM 630 N N . PHE A 1 84 ? -5.587 3.374 -8.677 1.00 93.25 84 PHE A N 1
ATOM 631 C CA . PHE A 1 84 ? -6.680 3.302 -7.706 1.00 93.25 84 PHE A CA 1
ATOM 632 C C . PHE A 1 84 ? -7.311 1.908 -7.594 1.00 93.25 84 PHE A C 1
ATOM 634 O O . PHE A 1 84 ? -7.601 1.465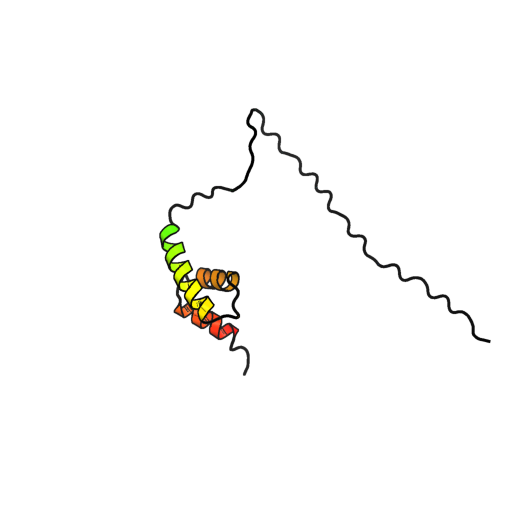 -6.486 1.00 93.25 84 PHE A O 1
ATOM 641 N N . TYR A 1 85 ? -7.550 1.215 -8.711 1.00 95.25 85 TYR A N 1
ATOM 642 C CA . TYR A 1 85 ? -8.269 -0.062 -8.702 1.00 95.25 85 TYR A CA 1
ATOM 643 C C . TYR A 1 85 ? -7.422 -1.161 -8.071 1.00 95.25 85 TYR A C 1
ATOM 645 O O . TYR A 1 85 ? -7.930 -1.961 -7.286 1.00 95.25 85 TYR A O 1
ATOM 653 N N . LYS A 1 86 ? -6.117 -1.167 -8.356 1.00 95.94 86 LYS A N 1
ATOM 654 C CA . LYS A 1 86 ? -5.179 -2.096 -7.717 1.00 95.94 86 LYS A CA 1
ATOM 655 C C . LYS A 1 86 ? -5.033 -1.808 -6.227 1.00 95.94 86 LYS A C 1
ATOM 657 O O . LYS A 1 86 ? -5.108 -2.742 -5.434 1.00 95.94 86 LYS A O 1
ATOM 662 N N . ALA A 1 87 ? -4.892 -0.538 -5.837 1.00 95.62 87 ALA A N 1
ATOM 663 C CA . ALA A 1 87 ? -4.831 -0.154 -4.426 1.00 95.62 87 ALA A CA 1
ATOM 664 C C . ALA A 1 87 ? -6.119 -0.534 -3.676 1.00 95.62 87 ALA A C 1
ATOM 666 O O . ALA A 1 87 ? -6.068 -1.092 -2.584 1.00 95.62 87 ALA A O 1
ATOM 667 N N . SER A 1 88 ? -7.278 -0.286 -4.290 1.00 95.31 88 SER A N 1
ATOM 668 C CA . SER A 1 88 ? -8.598 -0.641 -3.764 1.00 95.31 88 SER A CA 1
ATOM 669 C C . SER A 1 88 ? -8.749 -2.154 -3.584 1.00 95.31 88 SER A C 1
ATOM 671 O O . SER A 1 88 ? -9.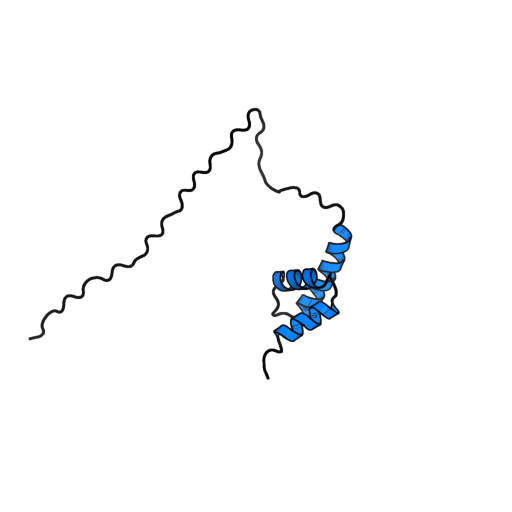154 -2.592 -2.510 1.00 95.31 88 SER A O 1
ATOM 673 N N . SER A 1 89 ? -8.346 -2.957 -4.574 1.00 95.81 89 SER A N 1
ATOM 674 C CA . SER A 1 89 ? -8.356 -4.422 -4.473 1.00 95.81 89 SER A CA 1
ATOM 675 C C . SER A 1 89 ? -7.413 -4.938 -3.382 1.00 95.81 89 SER A C 1
ATOM 677 O O . SER A 1 89 ? -7.741 -5.912 -2.708 1.00 95.81 89 SER A O 1
ATOM 679 N N . PHE A 1 90 ? -6.258 -4.295 -3.191 1.00 94.75 90 PHE A N 1
ATOM 680 C CA . PHE A 1 90 ? -5.300 -4.656 -2.146 1.00 94.75 90 PHE A CA 1
ATOM 681 C C . PHE A 1 90 ? -5.862 -4.371 -0.746 1.00 94.75 90 PHE A C 1
ATOM 683 O O . PHE A 1 90 ? -5.812 -5.229 0.134 1.00 94.75 90 PHE A O 1
ATOM 690 N N . LEU A 1 91 ? -6.461 -3.191 -0.556 1.00 94.25 91 LEU A N 1
ATOM 691 C CA . LEU A 1 91 ? -7.125 -2.815 0.694 1.00 94.25 91 LEU A CA 1
ATOM 692 C C . LEU A 1 91 ? -8.349 -3.695 0.984 1.00 94.25 91 LEU A C 1
ATOM 694 O O . LEU A 1 91 ? -8.562 -4.073 2.130 1.00 94.25 91 LEU A O 1
ATOM 698 N N . GLU A 1 92 ? -9.131 -4.075 -0.030 1.00 94.12 92 GLU A N 1
ATOM 699 C CA . GLU A 1 92 ? -10.230 -5.038 0.137 1.00 94.12 92 GLU A CA 1
ATOM 700 C C . GLU A 1 92 ? -9.720 -6.409 0.588 1.00 94.12 92 GLU A C 1
ATOM 702 O O . GLU A 1 92 ? -10.254 -6.974 1.541 1.00 94.12 92 GLU A O 1
ATOM 707 N N . ALA A 1 93 ? -8.639 -6.909 -0.016 1.00 93.38 93 ALA A N 1
ATOM 708 C CA . ALA A 1 93 ? -8.038 -8.183 0.373 1.00 93.38 93 ALA A CA 1
ATOM 709 C C . ALA A 1 93 ? -7.523 -8.188 1.825 1.00 93.38 93 ALA A C 1
ATOM 711 O O . ALA A 1 93 ? -7.595 -9.219 2.489 1.00 93.38 93 ALA A O 1
ATOM 712 N N . MET A 1 94 ? -7.051 -7.046 2.340 1.00 91.75 94 MET A N 1
ATOM 713 C CA . MET A 1 94 ? -6.638 -6.908 3.745 1.00 91.75 94 MET A CA 1
ATOM 714 C C . MET A 1 94 ? -7.811 -6.969 4.732 1.00 91.75 94 MET A C 1
ATOM 716 O O . MET A 1 94 ? -7.630 -7.413 5.863 1.00 91.75 94 MET A O 1
ATOM 720 N N . VAL A 1 95 ? -9.007 -6.544 4.317 1.00 84.75 95 VAL A N 1
ATOM 721 C CA . VAL A 1 95 ? -10.223 -6.579 5.150 1.00 84.75 95 VAL A CA 1
ATOM 722 C C . VAL A 1 95 ? -10.921 -7.934 5.066 1.00 84.75 95 VAL A C 1
ATOM 724 O O . VAL A 1 95 ? -11.466 -8.403 6.058 1.00 84.75 95 VAL A O 1
ATOM 727 N N . CYS A 1 96 ? -10.889 -8.589 3.905 1.00 69.50 96 CYS A N 1
ATOM 728 C CA . CYS A 1 96 ? -11.579 -9.858 3.660 1.00 69.50 96 CYS A CA 1
ATOM 729 C C . CYS A 1 96 ? -10.892 -11.096 4.267 1.00 69.50 96 CYS A C 1
ATOM 731 O O . CYS A 1 96 ? -11.197 -12.219 3.869 1.00 69.50 96 CYS A O 1
ATOM 733 N N . SER A 1 97 ? -10.003 -10.933 5.248 1.00 61.47 97 SER A N 1
ATOM 734 C CA . SER A 1 97 ? -9.387 -12.052 5.967 1.00 61.47 97 SER A CA 1
ATOM 735 C C . SER A 1 97 ? -10.316 -12.639 7.042 1.00 61.47 97 SER A C 1
ATOM 737 O O . SER A 1 97 ? -9.896 -12.809 8.182 1.00 61.47 97 SER A O 1
ATOM 739 N N . GLU A 1 98 ? -11.568 -12.951 6.703 1.00 60.47 98 GLU A N 1
ATOM 740 C CA . GLU A 1 98 ? -12.426 -13.819 7.520 1.00 60.47 98 GLU A CA 1
ATOM 741 C C . GLU A 1 98 ? -13.623 -14.331 6.700 1.00 60.47 98 GLU A C 1
ATOM 743 O O . GLU A 1 98 ? -14.607 -13.616 6.509 1.00 60.47 98 GLU A O 1
ATOM 748 N N . ASN A 1 99 ? -13.513 -15.563 6.186 1.00 48.72 99 ASN A N 1
ATOM 749 C CA . ASN A 1 99 ? -14.580 -16.573 6.222 1.00 48.72 99 ASN A CA 1
ATOM 750 C C . ASN A 1 99 ? -14.032 -17.963 5.870 1.00 48.72 99 ASN A C 1
ATOM 752 O O . ASN A 1 99 ? -13.756 -18.206 4.673 1.00 48.72 99 ASN A O 1
#

Mean predicted aligned error: 18.75 Å